Protein AF-A0A944UEV8-F1 (afdb_monomer)

Solvent-accessible surface area (backbone atoms only — not comparable to full-atom values): 5637 Å² total; per-residue (Å²): 116,34,69,60,89,87,49,79,31,83,35,88,38,62,46,71,61,34,82,95,55,29,35,49,72,51,50,46,55,49,56,72,76,42,78,52,40,45,38,30,20,25,80,33,48,17,60,43,49,67,72,61,32,69,67,41,54,56,42,68,47,75,55,91,84,55,62,53,32,28,45,27,34,36,74,91,49,69,67,40,46,51,52,31,48,52,52,42,48,77,72,66,49,74,40,80,40,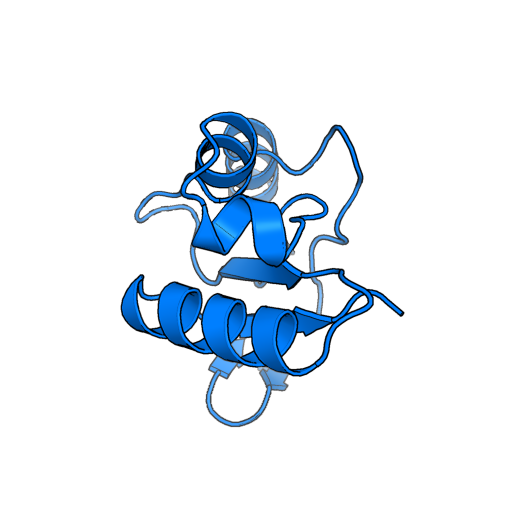78,63,128

Nearest PDB structures (foldseek):
  3b0u-assembly2_Y  TM=9.109E-01  e=4.804E-04  Thermus thermophilus HB8
  3b0p-assembly1_A  TM=8.994E-01  e=1.509E-03  Thermus thermophilus HB8
  4f9d-assembly1_A  TM=5.844E-01  e=4.013E+00  Escherichia coli K-12

Secondary structure (DSSP, 8-state):
-EEETTEEES-S-EEPP-TTT-SHHHHHHHHHH-S--EEEEEEEEHHHHHTT-HHHHHHT---TTS-SEEEEEE-S-HHHHHHHHHHHHHTT-SEEEE--

Structure (mmCIF, N/CA/C/O backbone):
data_AF-A0A944UEV8-F1
#
_entry.id   AF-A0A944UEV8-F1
#
loop_
_atom_site.group_PDB
_atom_site.id
_atom_site.type_symbol
_atom_site.label_atom_id
_atom_site.label_alt_id
_atom_site.label_comp_id
_atom_site.label_asym_id
_atom_site.label_entity_id
_atom_site.label_seq_id
_atom_site.pdbx_PDB_ins_code
_atom_site.Cartn_x
_atom_site.Cartn_y
_atom_site.Cartn_z
_atom_site.occupancy
_atom_site.B_iso_or_equiv
_atom_site.auth_seq_id
_atom_site.auth_comp_id
_atom_site.auth_asym_id
_atom_site.auth_atom_id
_atom_site.pdbx_PDB_model_num
ATOM 1 N N . MET A 1 1 ? -21.360 7.655 6.743 1.00 75.50 1 MET A N 1
ATOM 2 C CA . MET A 1 1 ? -20.979 6.564 5.828 1.00 75.50 1 MET A CA 1
ATOM 3 C C . MET A 1 1 ? -20.498 7.214 4.548 1.00 75.50 1 MET A C 1
ATOM 5 O O . MET A 1 1 ? -21.245 7.989 3.962 1.00 75.50 1 MET A O 1
ATOM 9 N N . PHE A 1 2 ? -19.223 7.029 4.230 1.00 92.19 2 PHE A N 1
ATOM 10 C CA . PHE A 1 2 ? -18.565 7.552 3.034 1.00 92.19 2 PHE A CA 1
ATOM 11 C C . PHE A 1 2 ? -18.327 6.380 2.078 1.00 92.19 2 PHE A C 1
ATOM 13 O O . PHE A 1 2 ? -18.217 5.244 2.530 1.00 92.19 2 PHE A O 1
ATOM 20 N N . SER A 1 3 ? -18.270 6.617 0.773 1.00 94.00 3 SER A N 1
ATOM 21 C CA . SER A 1 3 ? -18.121 5.531 -0.199 1.00 94.00 3 SER A CA 1
ATOM 22 C C . SER A 1 3 ? -17.152 5.898 -1.309 1.00 94.00 3 SER A C 1
ATOM 24 O O . SER A 1 3 ? -17.277 6.969 -1.905 1.00 94.00 3 SER A O 1
ATOM 26 N N . LEU A 1 4 ? -16.252 4.974 -1.637 1.00 92.88 4 LEU A N 1
ATOM 27 C CA . LEU A 1 4 ? -15.400 5.030 -2.821 1.00 92.88 4 LEU A CA 1
ATOM 28 C C . LEU A 1 4 ? -15.852 3.940 -3.789 1.00 92.88 4 LEU A C 1
ATOM 30 O O . LEU A 1 4 ? -15.520 2.768 -3.625 1.00 92.88 4 LEU A O 1
ATOM 34 N N . CYS A 1 5 ? -16.654 4.322 -4.785 1.00 91.88 5 CYS A N 1
ATOM 35 C CA . CYS A 1 5 ? -17.358 3.377 -5.654 1.00 91.88 5 CYS A CA 1
ATOM 36 C C . CYS A 1 5 ? -18.146 2.335 -4.832 1.00 91.88 5 CYS A C 1
ATOM 38 O O . CYS A 1 5 ? -19.171 2.665 -4.238 1.00 91.88 5 CYS A O 1
ATOM 40 N N . GLN A 1 6 ? -17.673 1.087 -4.797 1.00 93.12 6 GLN A N 1
ATOM 41 C CA . GLN A 1 6 ? -18.306 -0.022 -4.079 1.00 93.12 6 GLN A CA 1
ATOM 42 C C . GLN A 1 6 ? -17.786 -0.176 -2.640 1.00 93.12 6 GLN A C 1
ATOM 44 O O . GLN A 1 6 ? -18.458 -0.804 -1.822 1.00 93.12 6 GLN A O 1
ATOM 49 N N . LEU A 1 7 ? -16.635 0.420 -2.309 1.00 95.06 7 LEU A N 1
ATOM 50 C CA . LEU A 1 7 ? -16.037 0.351 -0.979 1.00 95.06 7 LEU A CA 1
ATOM 51 C C . LEU A 1 7 ? -16.809 1.253 -0.012 1.00 95.06 7 LEU A C 1
ATOM 53 O O . LEU A 1 7 ? -16.826 2.478 -0.158 1.00 95.06 7 LEU A O 1
ATOM 57 N N . GLN A 1 8 ? -17.456 0.635 0.974 1.00 96.38 8 GLN A N 1
ATOM 58 C CA . GLN A 1 8 ? -18.227 1.324 2.005 1.00 96.38 8 GLN A CA 1
ATOM 59 C C . GLN A 1 8 ? -17.355 1.592 3.230 1.00 96.38 8 GLN A C 1
ATOM 61 O O . GLN A 1 8 ? -16.849 0.658 3.848 1.00 96.38 8 GLN A O 1
ATOM 66 N N . LEU A 1 9 ? -17.231 2.865 3.597 1.00 96.31 9 LEU A N 1
ATOM 67 C CA . LEU A 1 9 ? -16.395 3.338 4.693 1.00 96.31 9 LEU A CA 1
ATOM 68 C C . LEU A 1 9 ? -17.246 3.946 5.819 1.00 96.31 9 LEU A C 1
ATOM 70 O O . LEU A 1 9 ? -18.212 4.697 5.617 1.00 96.31 9 LEU A O 1
ATOM 74 N N . ARG A 1 10 ? -16.871 3.620 7.050 1.00 95.12 10 ARG A N 1
ATOM 75 C CA . ARG A 1 10 ? -17.445 4.106 8.308 1.00 95.12 10 ARG A CA 1
ATOM 76 C C . ARG A 1 10 ? -17.088 5.571 8.556 1.00 95.12 10 ARG A C 1
ATOM 78 O O . ARG A 1 10 ? -17.912 6.299 9.108 1.00 95.12 10 ARG A O 1
ATOM 85 N N . SER A 1 11 ? -15.912 6.006 8.101 1.00 94.25 11 SER A N 1
ATOM 86 C CA . SER A 1 11 ? -15.384 7.368 8.252 1.00 94.25 11 SER A CA 1
ATOM 87 C C . SER A 1 11 ? -14.947 7.948 6.904 1.00 94.25 11 SER A C 1
ATOM 89 O O . SER A 1 11 ? -14.600 7.208 5.988 1.00 94.25 11 SER A O 1
ATOM 91 N N . ASN A 1 12 ? -14.951 9.276 6.783 1.00 94.31 12 ASN A N 1
ATOM 92 C CA . ASN A 1 12 ? -14.323 10.011 5.678 1.00 94.31 12 ASN A CA 1
ATOM 93 C C . ASN A 1 12 ? -12.889 10.465 6.015 1.00 94.31 12 ASN A C 1
ATOM 95 O O . ASN A 1 12 ? -12.318 11.279 5.292 1.00 94.31 12 ASN A O 1
ATOM 99 N N . LEU A 1 13 ? -12.334 9.992 7.134 1.00 96.25 13 LEU A N 1
ATOM 100 C CA . LEU A 1 13 ? -10.959 10.251 7.545 1.00 96.25 13 LEU A CA 1
ATOM 101 C C . LEU A 1 13 ? -10.077 9.069 7.151 1.00 96.25 13 LEU A C 1
ATOM 103 O O . LEU A 1 13 ? -10.368 7.921 7.503 1.00 96.25 13 LEU A O 1
ATOM 107 N N . PHE A 1 14 ? -8.991 9.363 6.441 1.00 96.94 14 PHE A N 1
ATOM 108 C CA . PHE A 1 14 ? -8.060 8.365 5.918 1.00 96.94 14 PHE A CA 1
ATOM 109 C C . PHE A 1 14 ? -6.651 8.640 6.420 1.00 96.94 14 PHE A C 1
ATOM 111 O O . PHE A 1 14 ? -6.261 9.795 6.605 1.00 96.94 14 PHE A O 1
ATOM 118 N N . LEU A 1 15 ? -5.869 7.578 6.603 1.00 97.62 15 LEU A N 1
ATOM 119 C CA . LEU A 1 15 ? -4.443 7.722 6.854 1.00 97.62 15 LEU A CA 1
ATOM 120 C C . LEU A 1 15 ? -3.715 7.971 5.526 1.00 97.62 15 LEU A C 1
ATOM 122 O O . LEU A 1 15 ? -3.713 7.110 4.641 1.00 97.62 15 LEU A O 1
ATOM 126 N N . SER A 1 16 ? -3.098 9.150 5.413 1.00 96.38 16 SER A N 1
ATOM 127 C CA . SER A 1 16 ? -2.273 9.535 4.263 1.00 96.38 16 SER A CA 1
ATOM 128 C C . SER A 1 16 ? -1.049 8.622 4.137 1.00 96.38 16 SER A C 1
ATOM 130 O O . SER A 1 16 ? -0.445 8.304 5.163 1.00 96.38 16 SER A O 1
ATOM 132 N N . PRO A 1 17 ? -0.627 8.262 2.914 1.00 96.88 17 PRO A N 1
ATOM 133 C CA . PRO A 1 17 ? 0.643 7.581 2.696 1.00 96.88 17 PRO A CA 1
ATOM 134 C C . PRO A 1 17 ? 1.808 8.498 3.090 1.00 96.88 17 PRO A C 1
ATOM 136 O O . PRO A 1 17 ? 1.825 9.682 2.741 1.00 96.88 17 PRO A O 1
ATOM 139 N N . LEU A 1 18 ? 2.771 7.965 3.845 1.00 96.69 18 LEU A N 1
ATOM 140 C CA . LEU A 1 18 ? 3.955 8.692 4.304 1.00 96.69 18 LEU A CA 1
ATOM 141 C C . LEU A 1 18 ? 5.180 7.795 4.15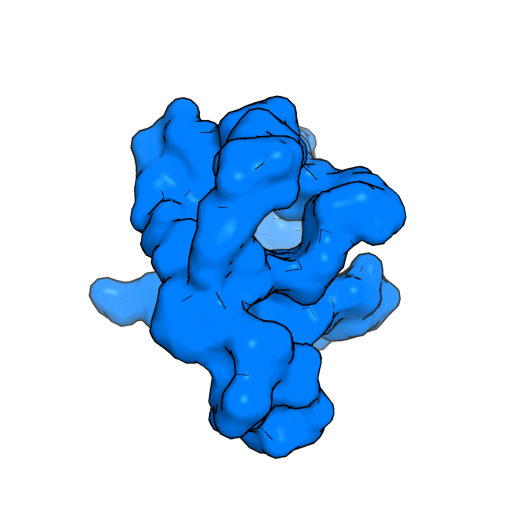7 1.00 96.69 18 LEU A C 1
ATOM 143 O O . LEU A 1 18 ? 5.312 6.792 4.866 1.00 96.69 18 LEU A O 1
ATOM 147 N N . ALA A 1 19 ? 6.084 8.185 3.260 1.00 93.44 19 ALA A N 1
ATOM 148 C CA . ALA A 1 19 ? 7.247 7.375 2.945 1.00 93.44 19 ALA A CA 1
ATOM 149 C C . ALA A 1 19 ? 8.171 7.178 4.152 1.00 93.44 19 ALA A C 1
ATOM 151 O O . ALA A 1 19 ? 8.616 8.142 4.773 1.00 93.44 19 ALA A O 1
ATOM 152 N N . GLY A 1 20 ? 8.452 5.920 4.484 1.00 94.50 20 GLY A N 1
ATOM 153 C CA . GLY A 1 20 ? 9.207 5.499 5.662 1.00 94.50 20 GLY A CA 1
ATOM 154 C C . GLY A 1 20 ? 8.375 5.313 6.936 1.00 94.50 20 GLY A C 1
ATOM 155 O O . GLY A 1 20 ? 8.941 4.887 7.944 1.00 94.50 20 GLY A O 1
ATOM 156 N N . TYR A 1 21 ? 7.065 5.591 6.919 1.00 96.25 21 TYR A N 1
ATOM 157 C CA . TYR A 1 21 ? 6.224 5.581 8.124 1.00 96.25 21 TYR A CA 1
ATOM 158 C C . TYR A 1 21 ? 5.034 4.627 8.043 1.00 96.25 21 TYR A C 1
ATOM 160 O O . TYR A 1 21 ? 4.833 3.852 8.975 1.00 96.25 21 TYR A O 1
ATOM 168 N N . THR A 1 22 ? 4.251 4.633 6.960 1.00 97.31 22 THR A N 1
ATOM 169 C CA . THR A 1 22 ? 2.968 3.901 6.866 1.00 97.31 22 THR A CA 1
ATOM 170 C C . THR A 1 22 ? 3.114 2.396 6.599 1.00 97.31 22 THR A C 1
ATOM 172 O O . THR A 1 22 ? 2.412 1.810 5.771 1.00 97.31 22 THR A O 1
ATOM 175 N N . ASN A 1 23 ? 4.008 1.739 7.339 1.00 96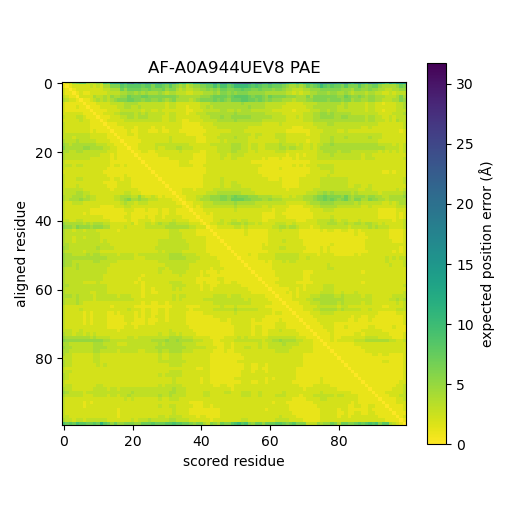.81 23 ASN A N 1
ATOM 176 C CA . ASN A 1 23 ? 4.156 0.284 7.395 1.00 96.81 23 ASN A CA 1
ATOM 177 C C . ASN A 1 23 ? 3.062 -0.378 8.260 1.00 96.81 23 ASN A C 1
ATOM 179 O O . ASN A 1 23 ? 2.307 0.303 8.955 1.00 96.81 23 ASN A O 1
ATOM 183 N N . LEU A 1 24 ? 2.978 -1.714 8.230 1.00 97.88 24 LEU A N 1
ATOM 184 C CA . LEU A 1 24 ? 1.939 -2.461 8.948 1.00 97.88 24 LEU A CA 1
ATOM 185 C C . LEU A 1 24 ? 1.868 -2.128 10.455 1.00 97.88 24 LEU A C 1
ATOM 187 O O . LEU A 1 24 ? 0.784 -1.761 10.905 1.00 97.88 24 LEU A O 1
ATOM 191 N N . PRO A 1 25 ? 2.966 -2.174 11.242 1.00 97.56 25 PRO A N 1
ATOM 192 C CA . PRO A 1 25 ? 2.913 -1.795 12.656 1.00 97.56 25 PRO A CA 1
ATOM 193 C C . PRO A 1 25 ? 2.321 -0.404 12.902 1.00 97.56 25 PRO A C 1
ATOM 195 O O . PRO A 1 25 ? 1.475 -0.248 13.779 1.00 97.56 25 PRO A O 1
ATOM 198 N N . PHE A 1 26 ? 2.715 0.596 12.109 1.00 97.88 26 PHE A N 1
ATOM 199 C CA . PHE A 1 26 ? 2.185 1.950 12.244 1.00 97.88 26 PHE A CA 1
ATOM 200 C C . PHE A 1 26 ? 0.682 2.001 11.952 1.00 97.88 26 PHE A C 1
ATOM 202 O O . PHE A 1 26 ? -0.080 2.565 12.735 1.00 97.88 26 PHE A O 1
ATOM 209 N N . ARG A 1 27 ? 0.233 1.364 10.863 1.00 98.19 27 ARG A N 1
ATOM 210 C CA . ARG A 1 27 ? -1.194 1.322 10.504 1.00 98.19 27 ARG A CA 1
ATOM 211 C C . ARG A 1 27 ? -2.031 0.631 11.583 1.00 98.19 27 ARG A C 1
ATOM 213 O O . ARG A 1 27 ? -3.112 1.123 11.894 1.00 98.19 27 ARG A O 1
ATOM 220 N N . LEU A 1 28 ? -1.528 -0.439 12.201 1.00 98.19 28 LEU A N 1
ATOM 221 C CA . LEU A 1 28 ? -2.216 -1.118 13.306 1.00 98.19 28 LEU A CA 1
ATOM 222 C C . LEU A 1 28 ? -2.368 -0.219 14.538 1.00 98.19 28 LEU A C 1
ATOM 224 O O . LEU A 1 28 ? -3.464 -0.143 15.087 1.00 98.19 28 LEU A O 1
ATOM 228 N N . VAL A 1 29 ? -1.317 0.514 14.923 1.00 98.12 29 VAL A N 1
ATOM 229 C CA . VAL A 1 29 ? -1.389 1.484 16.033 1.00 98.12 29 VAL A CA 1
ATOM 230 C C . VAL A 1 29 ? -2.425 2.572 15.741 1.00 98.12 29 VAL A C 1
ATOM 232 O O . VAL A 1 29 ? -3.235 2.908 16.601 1.00 98.12 29 VAL A O 1
ATOM 235 N N . ILE A 1 30 ? -2.451 3.102 14.516 1.00 97.56 30 ILE A N 1
ATOM 236 C CA . ILE A 1 30 ? -3.444 4.111 14.122 1.00 97.56 30 ILE A CA 1
ATOM 237 C C . ILE A 1 30 ? -4.871 3.545 14.176 1.00 97.56 30 ILE A C 1
ATOM 239 O O . ILE A 1 30 ? -5.784 4.227 14.641 1.00 97.56 30 ILE A O 1
ATOM 243 N N . ARG A 1 31 ? -5.079 2.296 13.748 1.00 97.12 31 ARG A N 1
ATOM 244 C CA . ARG A 1 31 ? -6.392 1.639 13.838 1.00 97.12 31 ARG A CA 1
ATOM 245 C C . ARG A 1 31 ? -6.838 1.405 15.277 1.00 97.12 31 ARG A C 1
ATOM 247 O O . ARG A 1 31 ? -8.028 1.528 15.548 1.00 97.12 31 ARG A O 1
ATOM 254 N N . GLU A 1 32 ? -5.909 1.109 16.183 1.00 97.25 32 GLU A N 1
ATOM 255 C CA . GLU A 1 32 ? -6.192 0.974 17.615 1.00 97.25 32 GLU A CA 1
ATOM 256 C C . GLU A 1 32 ? -6.643 2.305 18.238 1.00 97.25 32 GLU A C 1
ATOM 258 O O . GLU A 1 32 ? -7.592 2.326 19.019 1.00 97.25 32 GLU A O 1
ATOM 263 N N . ILE A 1 33 ? -6.022 3.423 17.844 1.00 96.62 33 ILE A N 1
ATOM 264 C CA . ILE A 1 33 ? -6.446 4.775 18.254 1.00 96.62 33 ILE A CA 1
ATOM 265 C C . ILE A 1 33 ? -7.837 5.111 17.689 1.00 96.62 33 ILE A C 1
ATOM 267 O O . ILE A 1 33 ? -8.654 5.745 18.361 1.00 96.62 33 ILE A O 1
ATOM 271 N N . GLY A 1 34 ? -8.117 4.674 16.461 1.00 94.56 34 GLY A N 1
ATOM 272 C CA . GLY A 1 34 ? -9.397 4.862 15.785 1.00 94.56 34 GLY A CA 1
ATOM 273 C C . GLY A 1 34 ? -9.543 6.217 15.080 1.00 94.56 34 GLY A C 1
ATOM 274 O O . GLY A 1 34 ? -8.595 6.980 14.907 1.00 94.56 34 GLY A O 1
ATOM 275 N N . GLY A 1 35 ? -10.760 6.501 14.608 1.00 92.00 35 GLY A N 1
ATOM 276 C CA . GLY A 1 35 ? -11.112 7.732 13.883 1.00 92.00 35 GLY A CA 1
ATOM 277 C C . GLY A 1 35 ? -10.861 7.681 12.371 1.00 92.00 35 GLY A C 1
ATOM 278 O O . GLY A 1 35 ? -11.640 8.262 11.611 1.00 92.00 35 GLY A O 1
ATOM 279 N N . VAL A 1 36 ? -9.845 6.939 11.925 1.00 95.50 36 VAL A N 1
ATOM 280 C CA . VAL A 1 36 ? -9.631 6.618 10.503 1.00 95.50 36 VAL A CA 1
ATOM 281 C C . VAL A 1 36 ? -10.331 5.318 10.117 1.00 95.50 36 VAL A C 1
ATOM 283 O O . VAL A 1 36 ? -10.605 4.482 10.976 1.00 95.50 36 VAL A O 1
ATOM 286 N N . ASP A 1 37 ? -10.593 5.135 8.825 1.00 95.81 37 ASP A N 1
ATOM 287 C CA . ASP A 1 37 ? -11.141 3.872 8.313 1.00 95.81 37 ASP A CA 1
ATOM 288 C C . ASP A 1 37 ? -10.271 3.274 7.200 1.00 95.81 37 ASP A C 1
ATOM 290 O O . ASP A 1 37 ? -9.723 2.182 7.357 1.00 95.81 37 ASP A O 1
ATOM 294 N N . LEU A 1 38 ? -10.049 4.022 6.113 1.00 97.44 38 LEU A N 1
ATOM 295 C CA . LEU A 1 38 ? -9.105 3.627 5.067 1.00 97.44 38 LEU A CA 1
ATOM 296 C C . LEU A 1 38 ? -7.679 4.023 5.463 1.00 97.44 38 LEU A C 1
ATOM 298 O O . LEU A 1 38 ? -7.386 5.206 5.659 1.00 97.44 38 LEU A O 1
ATOM 302 N N . CYS A 1 39 ? -6.782 3.042 5.532 1.00 98.12 39 CYS A N 1
ATOM 303 C CA . CYS A 1 39 ? -5.349 3.299 5.640 1.00 98.12 39 CYS A CA 1
ATOM 304 C C . CYS A 1 39 ? -4.671 3.060 4.297 1.00 98.12 39 CYS A C 1
ATOM 306 O O . CYS A 1 39 ? -5.045 2.135 3.582 1.00 98.12 39 CYS A O 1
ATOM 308 N N . THR A 1 40 ? -3.658 3.862 3.975 1.00 98.00 40 THR A N 1
ATOM 309 C CA . THR A 1 40 ? -2.856 3.686 2.758 1.00 98.00 40 THR A CA 1
ATOM 310 C C . THR A 1 40 ? -1.444 3.243 3.122 1.00 98.00 40 THR A C 1
ATOM 312 O O . THR A 1 40 ? -0.897 3.688 4.136 1.00 98.00 40 THR A O 1
ATOM 315 N N . THR A 1 41 ? -0.857 2.344 2.332 1.00 97.69 41 THR A N 1
ATOM 316 C CA . THR A 1 41 ? 0.538 1.917 2.508 1.00 97.69 41 THR A CA 1
ATOM 317 C C . THR A 1 41 ? 1.523 3.068 2.321 1.00 97.69 41 THR A C 1
ATOM 319 O O . THR A 1 41 ? 1.173 4.204 2.021 1.00 97.69 41 THR A O 1
ATOM 322 N N . ASP A 1 42 ? 2.800 2.759 2.493 1.00 95.50 42 ASP A N 1
ATOM 323 C CA . ASP A 1 42 ? 3.891 3.536 1.915 1.00 95.50 42 ASP A CA 1
ATOM 324 C C . ASP A 1 42 ? 3.806 3.565 0.366 1.00 95.50 42 ASP A C 1
ATOM 326 O O . ASP A 1 42 ? 2.943 2.924 -0.244 1.00 95.50 42 ASP A O 1
ATOM 330 N N . LEU A 1 43 ? 4.739 4.270 -0.266 1.00 95.62 43 LEU A N 1
ATOM 331 C CA . LEU A 1 43 ? 4.899 4.429 -1.701 1.00 95.62 43 LEU A CA 1
ATOM 332 C C . LEU A 1 43 ? 5.500 3.160 -2.343 1.00 95.62 43 LEU A C 1
ATOM 334 O O . LEU A 1 43 ? 6.686 2.851 -2.189 1.00 95.62 43 LEU A O 1
ATOM 338 N N . VAL A 1 44 ? 4.689 2.420 -3.103 1.00 97.50 44 VAL A N 1
ATOM 339 C CA . VAL A 1 44 ? 5.068 1.139 -3.720 1.00 97.50 44 VAL A CA 1
ATOM 340 C C . VAL A 1 44 ? 5.380 1.315 -5.203 1.00 97.50 44 VAL A C 1
ATOM 342 O O . VAL A 1 44 ? 4.537 1.707 -6.004 1.00 97.50 44 VAL A O 1
ATOM 345 N N . ASN A 1 45 ? 6.605 0.975 -5.603 1.00 98.00 45 ASN A N 1
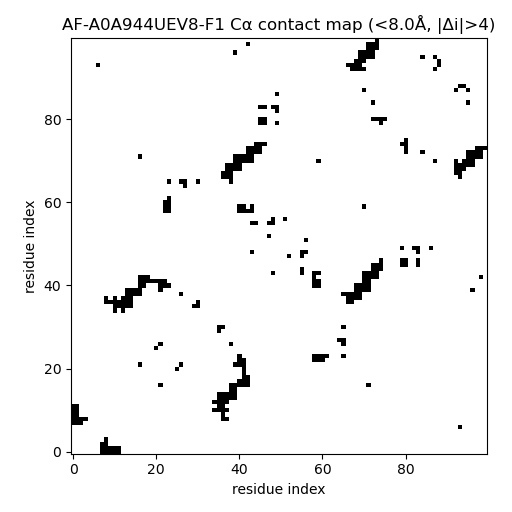ATOM 346 C CA . ASN A 1 45 ? 7.003 1.022 -7.008 1.00 98.00 45 ASN A CA 1
ATOM 347 C C . ASN A 1 45 ? 6.354 -0.130 -7.795 1.00 98.00 45 ASN A C 1
ATOM 349 O O . ASN A 1 45 ? 6.554 -1.297 -7.447 1.00 98.00 45 ASN A O 1
ATOM 353 N N . ALA A 1 46 ? 5.632 0.187 -8.873 1.00 98.38 46 ALA A N 1
ATOM 354 C CA . ALA A 1 46 ? 4.884 -0.794 -9.663 1.00 98.38 46 ALA A CA 1
ATOM 355 C C . ALA A 1 46 ? 5.774 -1.916 -10.226 1.00 98.38 46 ALA A C 1
ATOM 357 O O . ALA A 1 46 ? 5.480 -3.097 -10.038 1.00 98.38 46 ALA A O 1
ATOM 358 N N . ARG A 1 47 ? 6.923 -1.568 -10.819 1.00 98.31 47 ARG A N 1
ATOM 359 C CA . ARG A 1 47 ? 7.893 -2.552 -11.319 1.00 98.31 47 ARG A CA 1
ATOM 360 C C . ARG A 1 47 ? 8.419 -3.466 -10.217 1.00 98.31 47 ARG A C 1
ATOM 362 O O . ARG A 1 47 ? 8.396 -4.683 -10.359 1.00 98.31 47 ARG A O 1
ATOM 369 N N . SER A 1 48 ? 8.834 -2.888 -9.092 1.00 98.12 48 SER A N 1
ATOM 370 C CA . SER A 1 48 ? 9.330 -3.651 -7.939 1.00 98.12 48 SER A CA 1
ATOM 371 C C . SER A 1 48 ? 8.267 -4.599 -7.384 1.00 98.12 48 SER A C 1
ATOM 373 O O . SER A 1 48 ? 8.598 -5.682 -6.901 1.00 98.12 48 SER A O 1
ATOM 375 N N . ARG A 1 49 ? 6.986 -4.213 -7.457 1.00 97.62 49 ARG A N 1
ATOM 376 C CA . ARG A 1 49 ? 5.867 -5.075 -7.074 1.00 97.62 49 ARG A CA 1
ATOM 377 C C . ARG A 1 49 ? 5.701 -6.264 -8.025 1.00 97.62 49 ARG A C 1
ATOM 379 O O . ARG A 1 49 ? 5.464 -7.369 -7.534 1.00 97.62 49 ARG A O 1
ATOM 386 N N . ILE A 1 50 ? 5.836 -6.054 -9.335 1.00 98.25 50 ILE A N 1
ATOM 387 C CA . ILE A 1 50 ? 5.771 -7.110 -10.364 1.00 98.25 50 ILE A CA 1
ATOM 388 C C . ILE A 1 50 ? 6.951 -8.077 -10.227 1.00 98.25 50 ILE A C 1
ATOM 390 O O . ILE A 1 50 ? 6.765 -9.290 -10.224 1.00 98.25 50 ILE A O 1
ATOM 394 N N . GLU A 1 51 ? 8.158 -7.546 -10.030 1.00 98.00 51 GLU A N 1
ATOM 395 C CA . GLU A 1 51 ? 9.391 -8.323 -9.846 1.00 98.00 51 GLU A CA 1
ATOM 396 C C . GLU A 1 51 ? 9.465 -9.027 -8.475 1.00 98.00 51 GLU A C 1
ATOM 398 O O . GLU A 1 51 ? 10.467 -9.668 -8.166 1.00 98.00 51 GLU A O 1
ATOM 403 N N . GLN A 1 52 ? 8.421 -8.914 -7.642 1.00 96.81 52 GLN A N 1
ATOM 404 C CA . GLN A 1 52 ? 8.354 -9.491 -6.293 1.00 96.81 52 GLN A CA 1
ATOM 405 C C . GLN A 1 52 ? 9.547 -9.082 -5.416 1.00 96.81 52 GLN A C 1
ATOM 407 O O . GLN A 1 52 ? 10.062 -9.862 -4.613 1.00 96.81 52 GLN A O 1
ATOM 412 N N . ASN A 1 53 ? 9.995 -7.832 -5.557 1.00 98.25 53 ASN A N 1
ATOM 413 C CA . ASN A 1 53 ? 11.097 -7.307 -4.770 1.00 98.25 53 ASN A CA 1
ATOM 414 C C . ASN A 1 53 ? 10.765 -7.404 -3.264 1.00 98.25 53 ASN A C 1
ATOM 416 O O . ASN A 1 53 ? 9.712 -6.904 -2.851 1.00 98.25 53 ASN A O 1
ATOM 420 N N . PRO A 1 54 ? 11.656 -7.954 -2.414 1.00 97.81 54 PRO A N 1
ATOM 421 C CA . PRO A 1 54 ? 11.377 -8.137 -0.988 1.00 97.81 54 PRO A CA 1
ATOM 422 C C . PRO A 1 54 ? 10.974 -6.854 -0.255 1.00 97.81 54 PRO A C 1
ATOM 424 O O . PRO A 1 54 ? 10.145 -6.897 0.652 1.00 97.81 54 PRO A O 1
ATOM 427 N N . LYS A 1 55 ? 11.518 -5.695 -0.656 1.00 96.12 55 LYS A N 1
ATOM 428 C CA . LYS A 1 55 ? 11.131 -4.406 -0.068 1.00 96.12 55 LYS A CA 1
ATOM 429 C C . LYS A 1 55 ? 9.699 -4.042 -0.441 1.00 96.12 55 LYS A C 1
ATOM 431 O O . LYS A 1 55 ? 8.930 -3.694 0.443 1.00 96.12 55 LYS A O 1
ATOM 436 N N . ALA A 1 56 ? 9.326 -4.173 -1.714 1.00 96.62 56 ALA A N 1
ATOM 437 C CA . ALA A 1 56 ? 7.965 -3.891 -2.168 1.00 96.62 56 ALA A CA 1
ATOM 438 C C . ALA A 1 56 ? 6.940 -4.810 -1.486 1.00 96.62 56 ALA A C 1
ATOM 440 O O . ALA A 1 56 ? 5.907 -4.330 -1.028 1.00 96.62 56 ALA A O 1
ATOM 441 N N . LEU A 1 57 ? 7.261 -6.102 -1.343 1.00 97.00 57 LEU A N 1
ATOM 442 C CA . LEU A 1 57 ? 6.428 -7.057 -0.604 1.00 97.00 57 LEU A CA 1
ATOM 443 C C . LEU A 1 57 ? 6.274 -6.667 0.870 1.00 97.00 57 LEU A C 1
ATOM 445 O O . LEU A 1 57 ? 5.182 -6.765 1.420 1.00 97.00 57 LEU A O 1
ATOM 449 N N . LYS A 1 58 ? 7.344 -6.172 1.503 1.00 96.94 58 LYS A N 1
ATOM 450 C CA . LYS A 1 58 ? 7.290 -5.708 2.893 1.00 96.94 58 LYS A CA 1
ATOM 451 C C . LYS A 1 58 ? 6.402 -4.473 3.069 1.00 96.94 58 LYS A C 1
ATOM 453 O O . LYS A 1 58 ? 5.720 -4.372 4.083 1.00 96.94 58 LYS A O 1
ATOM 458 N N . LEU A 1 59 ? 6.392 -3.545 2.108 1.00 96.81 59 LEU A N 1
ATOM 459 C CA . LEU A 1 59 ? 5.560 -2.333 2.182 1.00 96.81 59 LEU A CA 1
ATOM 460 C C . LEU A 1 59 ? 4.054 -2.644 2.142 1.00 96.81 59 LEU A C 1
ATOM 462 O O . LEU A 1 59 ? 3.274 -1.950 2.796 1.00 96.81 59 LEU A O 1
ATOM 466 N N . ILE A 1 60 ? 3.662 -3.699 1.418 1.00 96.88 60 ILE A N 1
ATOM 467 C CA . ILE A 1 60 ? 2.262 -4.139 1.284 1.00 96.88 60 ILE A CA 1
ATOM 468 C C . ILE A 1 60 ? 1.850 -5.220 2.289 1.00 96.88 60 ILE A C 1
ATOM 470 O O . ILE A 1 60 ? 0.741 -5.740 2.199 1.00 96.88 60 ILE A O 1
ATOM 474 N N . GLU A 1 61 ? 2.727 -5.592 3.223 1.00 96.81 61 GLU A N 1
ATOM 475 C CA . GLU A 1 61 ? 2.399 -6.565 4.266 1.00 96.81 61 GLU A CA 1
ATOM 476 C C . GLU A 1 61 ? 1.159 -6.096 5.040 1.00 96.81 61 GLU A C 1
ATOM 478 O O . GLU A 1 61 ? 1.055 -4.919 5.395 1.00 96.81 61 GLU A O 1
ATOM 483 N N . SER A 1 62 ? 0.218 -7.009 5.279 1.00 97.31 62 SER A N 1
ATOM 484 C CA . SER A 1 62 ? -1.063 -6.725 5.927 1.00 97.31 62 SER A CA 1
ATOM 485 C C . SER A 1 62 ? -1.565 -7.933 6.728 1.00 97.31 62 SER A C 1
ATOM 487 O O . SER A 1 62 ? -0.986 -9.021 6.666 1.00 97.31 62 SER A O 1
ATOM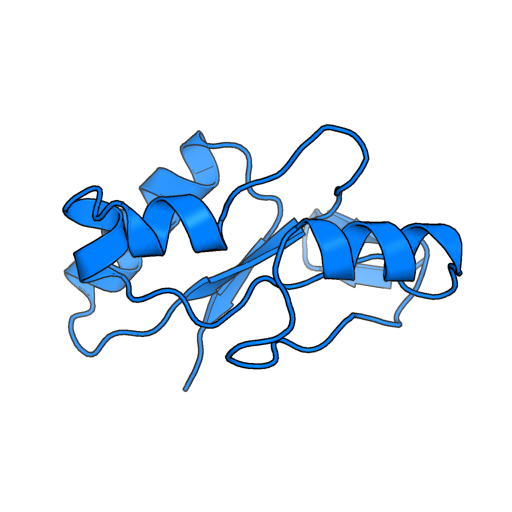 489 N N . ASN A 1 63 ? -2.632 -7.746 7.504 1.00 96.25 63 ASN A N 1
ATOM 490 C CA . ASN A 1 63 ? -3.354 -8.800 8.209 1.00 96.25 63 ASN A CA 1
ATOM 491 C C . ASN A 1 63 ? -4.853 -8.449 8.325 1.00 96.25 63 ASN A C 1
ATOM 493 O O . ASN A 1 63 ? -5.296 -7.396 7.879 1.00 96.25 63 ASN A O 1
ATOM 497 N N . GLN A 1 64 ? -5.644 -9.320 8.958 1.00 95.44 64 GLN A N 1
ATOM 498 C CA . GLN A 1 64 ? -7.100 -9.137 9.085 1.00 95.44 64 GLN A CA 1
ATOM 499 C C . GLN A 1 64 ? -7.518 -7.880 9.868 1.00 95.44 64 GLN A C 1
ATOM 501 O O . GLN A 1 64 ? -8.644 -7.415 9.716 1.00 95.44 64 GLN A O 1
ATOM 506 N N . GLN A 1 65 ? -6.641 -7.341 10.719 1.00 96.50 65 GLN A N 1
ATOM 507 C CA . GLN A 1 65 ? -6.901 -6.116 11.477 1.00 96.50 65 GLN A CA 1
ATOM 508 C C . GLN A 1 65 ? -6.575 -4.859 10.666 1.00 96.50 65 GLN A C 1
ATOM 510 O O . GLN A 1 65 ? -6.991 -3.770 11.051 1.00 96.50 65 GLN A O 1
ATOM 515 N N . ASP A 1 66 ? -5.850 -4.992 9.553 1.00 97.38 66 ASP A N 1
ATOM 516 C CA . ASP A 1 66 ? -5.466 -3.890 8.681 1.00 97.38 66 ASP A CA 1
ATOM 517 C C . ASP A 1 66 ? -6.340 -3.815 7.422 1.00 97.38 66 ASP A C 1
ATOM 519 O O . ASP A 1 66 ? -5.862 -3.899 6.294 1.00 97.38 66 ASP A O 1
ATOM 523 N N . SER A 1 67 ? -7.647 -3.652 7.627 1.00 96.25 67 SER A N 1
ATOM 524 C CA . SER A 1 67 ? -8.642 -3.494 6.563 1.00 96.25 67 SER A CA 1
ATOM 525 C C . SER A 1 67 ? -9.680 -2.427 6.953 1.00 96.25 67 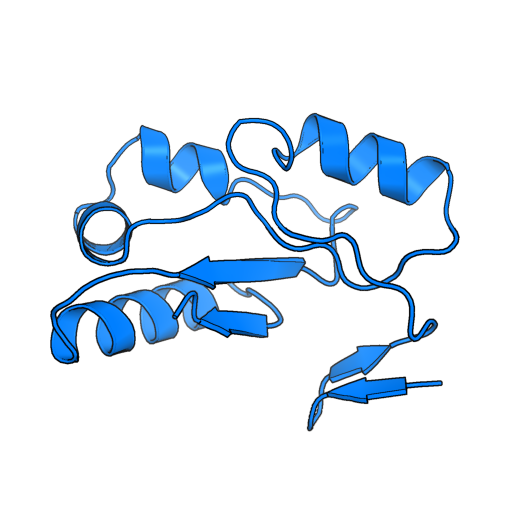SER A C 1
ATOM 527 O O . SER A 1 67 ? -10.043 -2.347 8.133 1.00 96.25 67 SER A O 1
ATOM 529 N N . PRO A 1 68 ? -10.157 -1.592 6.006 1.00 97.19 68 PRO A N 1
ATOM 530 C CA . PRO A 1 68 ? -9.805 -1.587 4.580 1.00 97.19 68 PRO A CA 1
ATOM 531 C C . PRO A 1 68 ? -8.438 -0.946 4.290 1.00 97.19 68 PRO A C 1
ATOM 533 O O . PRO A 1 68 ? -8.056 0.035 4.940 1.00 97.19 68 PRO A O 1
ATOM 536 N N . LEU A 1 69 ? -7.703 -1.495 3.321 1.00 98.06 69 LEU A N 1
ATOM 537 C CA . LEU A 1 69 ? -6.347 -1.083 2.944 1.00 98.06 69 LEU A CA 1
ATOM 538 C C . LEU A 1 69 ? -6.287 -0.584 1.496 1.00 98.06 69 LEU A C 1
ATOM 540 O O . LEU A 1 69 ? -6.703 -1.266 0.561 1.00 98.06 69 LEU A O 1
ATOM 544 N N . SER A 1 70 ? -5.682 0.587 1.318 1.00 98.12 70 SER A N 1
ATOM 545 C CA . SER A 1 70 ? -5.263 1.105 0.020 1.00 98.12 70 SER A CA 1
ATOM 546 C C . SER A 1 70 ? -3.762 0.898 -0.180 1.00 98.12 70 SER A C 1
ATOM 548 O O . SER A 1 70 ? -2.977 1.124 0.743 1.00 98.12 70 SER A O 1
ATOM 550 N N . VAL A 1 71 ? -3.335 0.509 -1.380 1.00 98.38 71 VAL A N 1
ATOM 551 C CA . VAL A 1 71 ? -1.912 0.495 -1.753 1.00 98.38 71 VAL A CA 1
ATOM 552 C C . VAL A 1 71 ? -1.628 1.655 -2.694 1.00 98.38 71 VAL A C 1
ATOM 554 O O . VAL A 1 71 ? -2.244 1.747 -3.754 1.00 98.38 71 VAL A O 1
ATOM 557 N N . GLN A 1 72 ? -0.680 2.519 -2.324 1.00 98.31 72 GLN A N 1
ATOM 558 C CA . GLN A 1 72 ? -0.240 3.617 -3.184 1.00 98.31 72 GLN A CA 1
ATOM 559 C C . GLN A 1 72 ? 0.840 3.136 -4.156 1.00 98.31 72 GLN A C 1
ATOM 561 O O . GLN A 1 72 ? 1.961 2.823 -3.752 1.00 98.31 72 GLN A O 1
ATOM 566 N N . LEU A 1 73 ? 0.507 3.099 -5.443 1.00 98.19 73 LEU A N 1
ATOM 567 C CA . LEU A 1 73 ? 1.421 2.770 -6.529 1.00 98.19 73 LEU A CA 1
ATOM 568 C C . LEU A 1 73 ? 2.032 4.021 -7.160 1.00 98.19 73 LEU A C 1
ATOM 570 O O . LEU A 1 73 ? 1.366 5.039 -7.341 1.00 98.19 73 LEU A O 1
ATOM 574 N N . PHE A 1 74 ? 3.283 3.892 -7.596 1.00 98.00 74 PHE A N 1
ATOM 575 C CA . PHE A 1 74 ? 3.931 4.851 -8.489 1.00 98.00 74 PHE A CA 1
ATOM 576 C C . PHE A 1 74 ? 4.792 4.152 -9.544 1.00 98.00 74 PHE A C 1
ATOM 578 O O . PHE A 1 74 ? 5.330 3.059 -9.327 1.00 98.00 74 PHE A O 1
ATOM 585 N N . GLY A 1 75 ? 4.961 4.814 -10.685 1.00 97.19 75 GLY A N 1
ATOM 586 C CA . GLY A 1 75 ? 5.740 4.313 -11.812 1.00 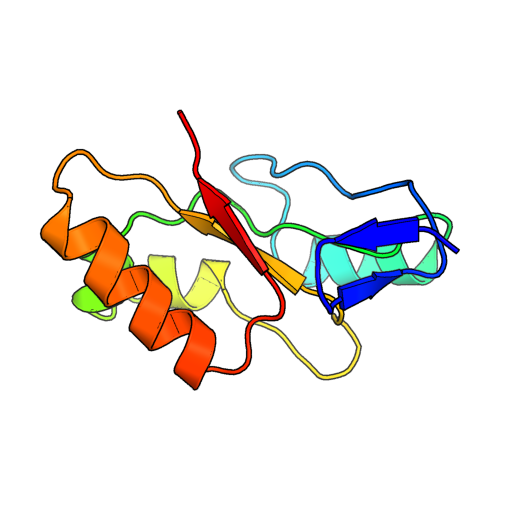97.19 75 GLY A CA 1
ATOM 587 C C . GLY A 1 75 ? 5.519 5.149 -13.071 1.00 97.19 75 GLY A C 1
ATOM 588 O O . GLY A 1 75 ? 4.506 5.826 -13.208 1.00 97.19 75 GLY A O 1
ATOM 589 N N . GLY A 1 76 ? 6.481 5.108 -13.996 1.00 96.94 76 GLY A N 1
ATOM 590 C CA . GLY A 1 76 ? 6.415 5.852 -15.263 1.00 96.94 76 GLY A CA 1
ATOM 591 C C . GLY A 1 76 ? 5.876 5.048 -16.451 1.00 96.94 76 GLY A C 1
ATOM 592 O O . GLY A 1 76 ? 5.612 5.620 -17.506 1.00 96.94 76 GLY A O 1
ATOM 593 N N . VAL A 1 77 ? 5.725 3.728 -16.303 1.00 98.06 77 VAL A N 1
ATOM 594 C CA . VAL A 1 77 ? 5.312 2.815 -17.378 1.00 98.06 77 VAL A CA 1
ATOM 595 C C . VAL A 1 77 ? 3.875 2.367 -17.130 1.00 98.06 77 VAL A C 1
ATOM 597 O O . VAL A 1 77 ? 3.560 1.792 -16.089 1.00 98.06 77 VAL A O 1
ATOM 600 N N . LYS A 1 78 ? 2.985 2.639 -18.088 1.00 97.75 78 LYS A N 1
ATOM 601 C CA . LYS A 1 78 ? 1.537 2.411 -17.942 1.00 97.75 78 LYS A CA 1
ATOM 602 C C . LYS A 1 78 ? 1.203 0.932 -17.770 1.00 97.75 78 LYS A C 1
ATOM 604 O O . LYS A 1 78 ? 0.332 0.584 -16.979 1.00 97.75 78 LYS A O 1
ATOM 609 N N . GLU A 1 79 ? 1.905 0.076 -18.499 1.00 98.50 79 GLU A N 1
ATOM 610 C CA . GLU A 1 79 ? 1.738 -1.373 -18.469 1.00 98.50 79 GLU A CA 1
ATOM 611 C C . GLU A 1 79 ? 2.131 -1.932 -17.098 1.00 98.50 79 GLU A C 1
ATOM 613 O O . GLU A 1 79 ? 1.378 -2.711 -16.524 1.00 98.50 79 GLU A O 1
ATOM 618 N N . GLU A 1 80 ? 3.236 -1.449 -16.517 1.00 98.44 80 GLU A N 1
ATOM 619 C CA . GLU A 1 80 ? 3.657 -1.831 -15.164 1.00 98.44 80 GLU A CA 1
ATOM 620 C C . GLU A 1 80 ? 2.639 -1.367 -14.111 1.00 98.44 80 GLU A C 1
ATOM 622 O O . GLU A 1 80 ? 2.292 -2.125 -13.208 1.00 98.44 80 GLU A O 1
ATOM 627 N N . MET A 1 81 ? 2.106 -0.145 -14.235 1.00 98.50 81 MET A N 1
ATOM 628 C CA . MET A 1 81 ? 1.058 0.353 -13.331 1.00 98.50 81 MET A CA 1
ATOM 629 C C . MET A 1 81 ? -0.207 -0.515 -13.393 1.00 98.50 81 MET A C 1
ATOM 631 O O . MET A 1 81 ? -0.756 -0.879 -12.350 1.00 98.50 81 MET A O 1
ATOM 635 N N . ARG A 1 82 ? -0.655 -0.885 -14.602 1.00 98.50 82 ARG A N 1
ATOM 636 C CA . ARG A 1 82 ? -1.800 -1.784 -14.814 1.00 98.50 82 ARG A CA 1
ATOM 637 C C . ARG A 1 82 ? -1.548 -3.153 -14.186 1.00 98.50 82 ARG A C 1
ATOM 639 O O . ARG A 1 82 ? -2.375 -3.619 -13.407 1.00 98.50 82 ARG A O 1
ATOM 646 N N . ASP A 1 83 ? -0.426 -3.782 -14.517 1.00 98.62 83 ASP A N 1
ATOM 647 C CA . ASP A 1 83 ? -0.139 -5.158 -14.107 1.00 98.62 83 ASP A CA 1
ATOM 648 C C . ASP A 1 83 ? 0.051 -5.251 -12.589 1.00 98.62 83 ASP A C 1
ATOM 650 O O . ASP A 1 83 ? -0.507 -6.143 -11.951 1.00 98.62 83 ASP A O 1
ATOM 654 N N . ALA A 1 84 ? 0.731 -4.277 -11.974 1.00 98.50 84 ALA A N 1
ATOM 655 C CA . ALA A 1 84 ? 0.830 -4.188 -10.519 1.00 98.50 84 ALA A CA 1
ATOM 656 C C . ALA A 1 84 ? -0.545 -4.014 -9.850 1.00 98.50 84 ALA A C 1
ATOM 658 O O . ALA A 1 84 ? -0.795 -4.630 -8.814 1.00 98.50 84 ALA A O 1
ATOM 659 N N . SER A 1 85 ? -1.444 -3.218 -10.440 1.00 98.38 85 SER A N 1
ATOM 660 C CA . SER A 1 85 ? -2.802 -3.010 -9.913 1.00 98.38 85 SER A CA 1
ATOM 661 C C . SER A 1 85 ? -3.635 -4.293 -9.952 1.00 98.38 85 SER A C 1
ATOM 663 O O . SER A 1 85 ? -4.280 -4.623 -8.960 1.00 98.38 85 SER A O 1
ATOM 665 N N . ILE A 1 86 ? -3.579 -5.045 -11.061 1.00 98.50 86 ILE A N 1
ATOM 666 C CA . ILE A 1 86 ? -4.259 -6.346 -11.200 1.00 98.50 86 ILE A CA 1
ATOM 667 C C . ILE A 1 86 ? -3.735 -7.325 -10.149 1.00 98.50 86 ILE A C 1
ATOM 669 O O . ILE A 1 86 ? -4.519 -7.920 -9.413 1.00 98.50 86 ILE A O 1
ATOM 673 N N . ILE A 1 87 ? -2.409 -7.429 -10.014 1.00 98.25 87 ILE A N 1
ATOM 674 C CA . ILE A 1 87 ? -1.790 -8.300 -9.014 1.00 98.25 87 ILE A CA 1
ATOM 675 C C . ILE A 1 87 ? -2.276 -7.920 -7.608 1.00 98.25 87 ILE A C 1
ATOM 677 O O . ILE A 1 87 ? -2.650 -8.794 -6.834 1.00 98.25 87 ILE A O 1
ATOM 681 N N . LEU A 1 88 ? -2.286 -6.636 -7.243 1.00 97.94 88 LEU A N 1
ATOM 682 C CA . LEU A 1 88 ? -2.734 -6.200 -5.915 1.00 97.94 88 LEU A CA 1
ATOM 683 C C . LEU A 1 88 ? -4.225 -6.471 -5.673 1.00 97.94 88 LEU A C 1
ATOM 685 O O . LEU A 1 88 ? -4.586 -6.887 -4.572 1.00 97.94 88 LEU A O 1
ATOM 689 N N . GLN A 1 89 ? -5.068 -6.309 -6.693 1.00 96.81 89 GLN A N 1
ATOM 690 C CA . GLN A 1 89 ? -6.480 -6.682 -6.622 1.00 96.81 89 GLN A CA 1
ATOM 691 C C . GLN A 1 89 ? -6.648 -8.184 -6.345 1.00 96.81 89 GLN A C 1
ATOM 693 O O . GLN A 1 89 ? -7.417 -8.562 -5.465 1.00 96.81 89 GLN A O 1
ATOM 698 N N . GLU A 1 90 ? -5.898 -9.045 -7.040 1.00 97.44 90 GLU A N 1
ATOM 699 C CA . GLU A 1 90 ? -5.898 -10.497 -6.802 1.00 97.44 90 GLU A CA 1
ATOM 700 C C . GLU A 1 90 ? -5.390 -10.865 -5.398 1.00 97.44 90 GLU A C 1
ATOM 702 O O . GLU A 1 90 ? -5.82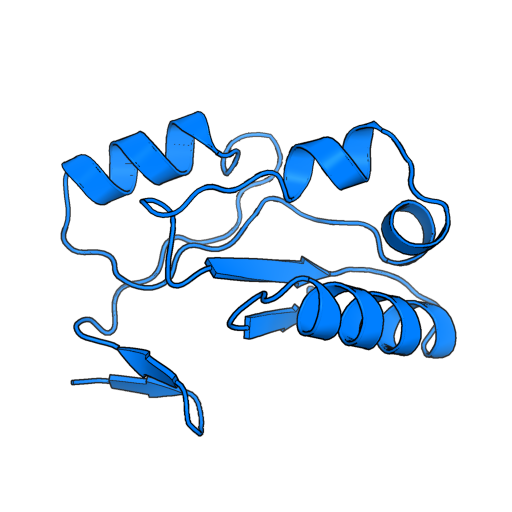4 -11.861 -4.824 1.00 97.44 90 GLU A O 1
ATOM 707 N N . HIS A 1 91 ? -4.512 -10.040 -4.812 1.00 94.88 91 HIS A N 1
ATOM 708 C CA . HIS A 1 91 ? -4.062 -10.179 -3.420 1.00 94.88 91 HIS A CA 1
ATOM 709 C C . HIS A 1 91 ? -5.100 -9.692 -2.391 1.00 94.88 91 HIS A C 1
ATOM 711 O O . HIS A 1 91 ? -4.847 -9.793 -1.190 1.00 94.88 91 HIS A O 1
ATOM 717 N N . GLY A 1 92 ? -6.256 -9.185 -2.830 1.00 94.62 92 GLY A N 1
ATOM 718 C CA . GLY A 1 92 ? -7.346 -8.754 -1.953 1.00 94.62 92 GLY A CA 1
ATOM 719 C C . GLY A 1 92 ? -7.186 -7.344 -1.388 1.00 94.62 92 GLY A C 1
ATOM 720 O O . GLY A 1 92 ? -7.750 -7.052 -0.338 1.00 94.62 92 GLY A O 1
ATOM 721 N N . VAL A 1 93 ? -6.413 -6.474 -2.045 1.00 97.00 93 VAL A N 1
ATOM 722 C CA . VAL A 1 93 ? -6.322 -5.056 -1.667 1.00 97.00 93 VAL A CA 1
ATOM 723 C C . VAL A 1 93 ? -7.636 -4.340 -2.003 1.00 97.00 93 VAL A C 1
ATOM 725 O O . VAL A 1 93 ? -8.148 -4.472 -3.115 1.00 97.00 93 VAL A O 1
ATOM 728 N N . ASP A 1 94 ? -8.162 -3.553 -1.061 1.00 97.25 94 ASP A N 1
ATOM 729 C CA . ASP A 1 94 ? -9.478 -2.910 -1.182 1.00 97.25 94 ASP A CA 1
ATOM 730 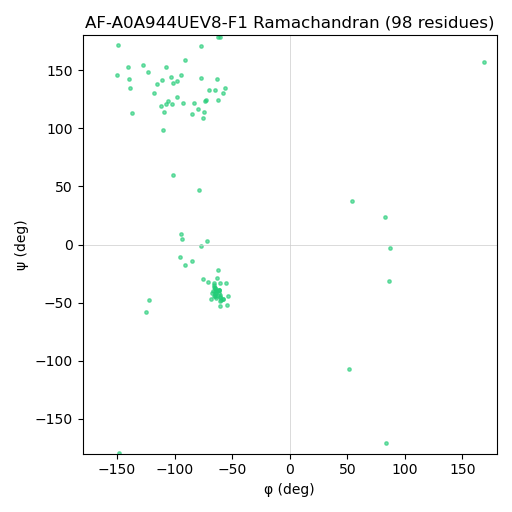C C . ASP A 1 94 ? -9.484 -1.709 -2.143 1.00 97.25 94 ASP A C 1
ATOM 732 O O . ASP A 1 94 ? -10.511 -1.386 -2.742 1.00 97.25 94 ASP A O 1
ATOM 736 N N . SER A 1 95 ? -8.349 -1.015 -2.269 1.00 97.19 95 SER A N 1
ATOM 737 C CA . SER A 1 95 ? -8.200 0.178 -3.108 1.00 97.19 95 SER A CA 1
ATOM 738 C C . SER A 1 95 ? -6.777 0.323 -3.650 1.00 97.19 95 SER A C 1
ATOM 740 O O . SER A 1 95 ? -5.800 0.021 -2.969 1.00 97.19 95 SER A O 1
ATOM 742 N N . ILE A 1 96 ? -6.649 0.843 -4.869 1.00 97.56 96 ILE A N 1
ATOM 743 C CA . ILE A 1 96 ? -5.360 1.211 -5.462 1.00 97.56 96 ILE A CA 1
ATOM 744 C C . ILE A 1 96 ? -5.318 2.729 -5.594 1.00 97.56 96 ILE A C 1
ATOM 746 O O . ILE A 1 96 ? -6.156 3.317 -6.277 1.00 97.56 96 ILE A O 1
ATOM 750 N N . ASP A 1 97 ? -4.349 3.351 -4.932 1.00 97.62 97 ASP A N 1
ATOM 751 C CA . ASP A 1 97 ? -4.072 4.782 -5.028 1.00 97.62 97 ASP A CA 1
ATOM 752 C C . ASP A 1 97 ? -2.925 5.023 -6.020 1.00 97.62 97 ASP A C 1
ATOM 754 O O . ASP A 1 97 ? -1.965 4.252 -6.067 1.00 97.62 97 ASP A O 1
ATOM 758 N N . VAL A 1 98 ? -3.023 6.075 -6.833 1.00 97.38 98 VAL A N 1
ATOM 759 C CA . VAL A 1 98 ? -1.990 6.433 -7.815 1.00 97.38 98 VAL A CA 1
ATOM 760 C C . VAL A 1 98 ? -1.291 7.698 -7.345 1.00 97.38 98 VAL A C 1
ATOM 762 O O . VAL A 1 98 ? -1.889 8.773 -7.320 1.00 97.38 98 VAL A O 1
ATOM 765 N N . ASN A 1 99 ? -0.008 7.574 -7.018 1.00 97.00 99 ASN A N 1
ATOM 766 C CA . ASN A 1 99 ? 0.847 8.722 -6.762 1.00 97.00 99 ASN A CA 1
ATOM 767 C C . ASN A 1 99 ? 1.174 9.420 -8.095 1.00 97.00 99 ASN A C 1
ATOM 769 O O . ASN A 1 99 ? 1.670 8.766 -9.018 1.00 97.00 99 ASN A O 1
ATOM 773 N N . MET A 1 100 ? 0.861 10.718 -8.192 1.00 88.06 100 MET A N 1
ATOM 774 C CA . MET A 1 100 ? 1.078 11.560 -9.380 1.00 88.06 100 MET A CA 1
ATOM 775 C C . MET A 1 100 ? 2.244 12.523 -9.193 1.00 88.06 100 MET A C 1
ATOM 777 O O . MET A 1 100 ? 2.308 13.153 -8.114 1.00 88.06 100 MET A O 1
#

Mean predicted aligned error: 2.43 Å

Foldseek 3Di:
DDDDPPDDWPAPAEADADAPAQFAVNLLVDVVVDPHAEYEFHEAELVCLVVVPVVNVRRPDYDPSNPQYEYEYEDDDPVSVVVSVVVVVVVVHPYYHYDD

Radius of gyration: 12.99 Å; Cα contacts (8 Å, |Δi|>4): 180; chains: 1; bounding box: 32×22×37 Å

pLDDT: mean 96.53, std 2.76, range [75.5, 98.62]

Sequence (100 aa):
MFSLCQLQLRSNLFLSPLAGYTNLPFRLVIREIGGVDLCTTDLVNARSRIEQNPKALKLIESNQQDSPLSVQLFGGVKEEMRDASIILQEHGVDSIDVNM